Protein AF-A0A2N3FR51-F1 (afdb_monomer)

Sequence (82 aa):
MHEVVDSIPVLLTRPDPAADRHRLAVWLPYFTGTKEAMAPTLERLASRGFTALSLDPWQHGERGTETGDELSGRVFAAFRRG

Foldseek 3Di:
DWDADPNWIKDKDAADPVQAPVAEAEDEDDQQDAFVVCVVVNVVVSPNRHGYMYTAPQCHDPNNPDHSVVSVVVVVVVVVVD

Mean predicted aligned error: 3.59 Å

pLDDT: mean 94.73, std 7.15, range [54.31, 98.69]

Nearest PDB structures (foldseek):
  4f0j-assembly1_A  TM=5.917E-01  e=9.161E-03  Pseudomonas aeruginosa PAO1
  7p0y-assembly2_B  TM=5.528E-01  e=3.973E-02  Mycobacterium tuberculosis H37Rv
  4zxf-assembly2_B  TM=5.574E-01  e=5.929E-02  Saccharomyces cerevisiae S288C
  3jwe-assembly1_A  TM=5.012E-01  e=5.725E-01  Homo sapiens
  6bq0-assembly1_B  TM=4.732E-01  e=6.120E-01  Homo sapiens

Solvent-accessible surface area (backbone atoms only — not comparable to full-atom values): 4548 Å² total; per-residue (Å²): 87,82,49,70,57,95,90,34,48,30,32,44,35,70,30,57,82,95,50,51,64,89,38,82,41,83,49,79,53,58,93,70,37,24,23,71,78,36,45,73,58,24,51,60,38,9,78,71,10,21,38,12,32,22,38,33,50,90,59,16,55,96,54,30,92,58,54,48,66,54,50,49,52,56,56,55,57,58,60,77,77,113

Structure (mmCIF, N/CA/C/O backbone):
data_AF-A0A2N3FR51-F1
#
_entry.id   AF-A0A2N3FR51-F1
#
loop_
_atom_site.group_PDB
_atom_site.id
_atom_site.type_symbol
_atom_site.label_atom_id
_atom_site.label_alt_i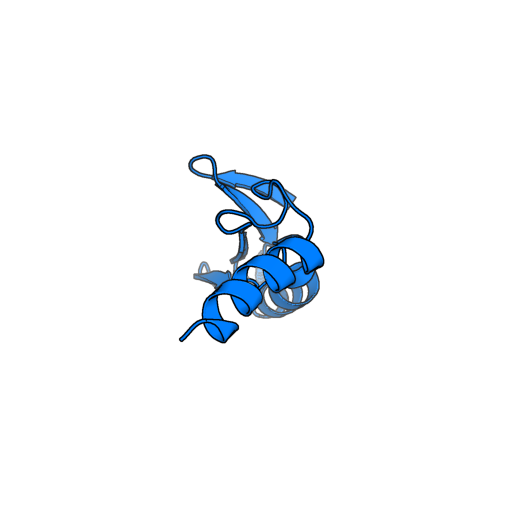d
_atom_site.label_comp_id
_atom_site.label_asym_id
_atom_site.label_entity_id
_atom_site.label_seq_id
_atom_site.pdbx_PDB_ins_code
_atom_site.Cartn_x
_atom_site.Cartn_y
_atom_site.Cartn_z
_atom_site.occupancy
_atom_site.B_iso_or_equiv
_atom_site.auth_seq_id
_atom_site.auth_comp_id
_atom_site.auth_asym_id
_atom_site.auth_atom_id
_atom_site.pdbx_PDB_model_num
ATOM 1 N N . MET A 1 1 ? 2.043 4.552 7.156 1.00 81.19 1 MET A N 1
ATOM 2 C CA . MET A 1 1 ? 3.341 4.054 7.669 1.00 81.19 1 MET A CA 1
ATOM 3 C C . MET A 1 1 ? 3.896 3.054 6.676 1.00 81.19 1 MET A C 1
ATOM 5 O O . MET A 1 1 ? 3.122 2.220 6.218 1.00 81.19 1 MET A O 1
ATOM 9 N N . HIS A 1 2 ? 5.173 3.176 6.315 1.00 87.19 2 HIS A N 1
ATOM 10 C CA . HIS A 1 2 ? 5.851 2.215 5.443 1.00 87.19 2 HIS A CA 1
ATOM 11 C C . HIS A 1 2 ? 6.371 1.065 6.306 1.00 87.19 2 HIS A C 1
ATOM 13 O O . HIS A 1 2 ? 7.029 1.312 7.315 1.00 87.19 2 HIS A O 1
ATOM 19 N N . GLU A 1 3 ? 6.057 -0.167 5.926 1.00 91.00 3 GLU A N 1
ATOM 20 C CA . GLU A 1 3 ? 6.537 -1.385 6.583 1.00 91.00 3 GLU A CA 1
ATOM 21 C C . GLU A 1 3 ? 6.926 -2.427 5.530 1.00 91.00 3 GLU A C 1
ATOM 23 O O . GLU A 1 3 ? 6.589 -2.300 4.354 1.00 91.00 3 GLU A O 1
ATOM 28 N N . VAL A 1 4 ? 7.618 -3.480 5.960 1.00 94.50 4 VAL A N 1
ATOM 29 C CA . VAL A 1 4 ? 7.888 -4.666 5.143 1.00 94.50 4 VAL A CA 1
ATOM 30 C C . VAL A 1 4 ? 7.266 -5.869 5.841 1.00 94.50 4 VAL A C 1
ATOM 32 O O . VAL A 1 4 ? 7.568 -6.133 7.003 1.00 94.50 4 VAL A O 1
ATOM 35 N N . VAL A 1 5 ? 6.410 -6.606 5.134 1.00 95.25 5 VAL A N 1
ATOM 36 C CA . VAL A 1 5 ? 5.754 -7.827 5.624 1.00 95.25 5 VAL A CA 1
ATOM 37 C C . VAL A 1 5 ? 6.120 -8.965 4.686 1.00 95.25 5 VAL A C 1
ATOM 39 O O . VAL A 1 5 ? 5.827 -8.881 3.499 1.00 95.25 5 VAL A O 1
ATOM 42 N N . ASP A 1 6 ? 6.783 -10.004 5.200 1.00 94.62 6 ASP A N 1
ATOM 43 C CA . ASP A 1 6 ? 7.262 -11.143 4.395 1.00 94.62 6 ASP A CA 1
ATOM 44 C C . ASP A 1 6 ? 8.048 -10.698 3.142 1.00 94.62 6 ASP A C 1
ATOM 46 O O . ASP A 1 6 ? 7.786 -11.105 2.014 1.00 94.62 6 ASP A O 1
ATOM 50 N N . SER A 1 7 ? 8.973 -9.750 3.337 1.00 93.44 7 SER A N 1
ATOM 51 C CA . SER A 1 7 ? 9.764 -9.126 2.262 1.00 93.44 7 SER A CA 1
ATOM 52 C C . SER A 1 7 ? 8.957 -8.342 1.208 1.00 93.44 7 SER A C 1
ATOM 54 O O . SER A 1 7 ? 9.507 -7.964 0.173 1.00 93.44 7 SER A O 1
ATOM 56 N N . ILE A 1 8 ? 7.680 -8.038 1.463 1.00 96.88 8 ILE A N 1
ATOM 57 C CA . ILE A 1 8 ? 6.836 -7.196 0.609 1.00 96.88 8 ILE A CA 1
ATOM 58 C C . ILE A 1 8 ? 6.695 -5.805 1.248 1.00 96.88 8 ILE A C 1
ATOM 60 O O . ILE A 1 8 ? 6.181 -5.708 2.365 1.00 96.88 8 ILE A O 1
ATOM 64 N N . PRO A 1 9 ? 7.106 -4.717 0.568 1.00 97.88 9 PRO A N 1
ATOM 65 C CA . PRO A 1 9 ? 6.857 -3.358 1.027 1.00 97.88 9 PRO A CA 1
ATOM 66 C C . PRO A 1 9 ? 5.360 -3.052 1.030 1.00 97.88 9 PRO A C 1
ATOM 68 O O . PRO A 1 9 ? 4.663 -3.265 0.031 1.00 97.88 9 PRO A O 1
ATOM 71 N N . VAL A 1 10 ? 4.875 -2.527 2.151 1.00 98.25 10 VAL A N 1
ATOM 72 C CA . VAL A 1 10 ? 3.475 -2.167 2.372 1.00 98.25 10 VAL A CA 1
ATOM 73 C C . VAL A 1 10 ? 3.343 -0.740 2.889 1.00 98.25 10 VAL A C 1
ATOM 75 O O . VAL A 1 10 ? 4.192 -0.227 3.620 1.00 98.25 10 VAL A O 1
ATOM 78 N N . LEU A 1 11 ? 2.241 -0.101 2.514 1.00 98.50 11 LEU A N 1
ATOM 79 C CA . LEU A 1 11 ? 1.772 1.142 3.101 1.00 98.50 11 LEU A CA 1
ATOM 80 C C . LEU A 1 11 ? 0.529 0.828 3.924 1.00 98.50 11 LEU A C 1
ATOM 82 O O . LEU A 1 11 ? -0.451 0.319 3.388 1.00 98.50 11 LEU A O 1
ATOM 86 N N . LEU A 1 12 ? 0.576 1.155 5.211 1.00 97.75 12 LEU A N 1
ATOM 87 C CA . LEU A 1 12 ? -0.497 0.910 6.168 1.00 97.75 12 LEU A CA 1
ATOM 88 C C . LEU A 1 12 ? -1.116 2.224 6.660 1.00 97.75 12 LEU A C 1
ATOM 90 O O . LEU A 1 12 ? -0.391 3.126 7.105 1.00 97.75 12 LEU A O 1
ATOM 94 N N . THR A 1 13 ? -2.447 2.277 6.676 1.00 98.19 13 THR A N 1
ATOM 95 C CA . THR A 1 13 ? -3.255 3.329 7.306 1.00 98.19 13 THR A CA 1
ATOM 96 C C . THR A 1 13 ? -4.223 2.685 8.294 1.00 98.19 13 THR A C 1
ATOM 98 O O . THR A 1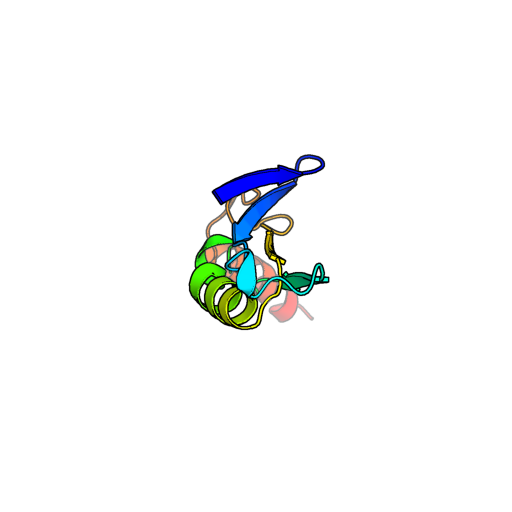 13 ? -4.982 1.780 7.946 1.00 98.19 13 THR A O 1
ATOM 101 N N . ARG A 1 14 ? -4.188 3.138 9.550 1.00 97.81 14 ARG A N 1
ATOM 102 C CA . ARG A 1 14 ? -5.060 2.637 10.621 1.00 97.81 14 ARG A CA 1
ATOM 103 C C . ARG A 1 14 ? -6.249 3.586 10.822 1.00 97.81 14 ARG A C 1
ATOM 105 O O . ARG A 1 14 ? -6.072 4.790 10.629 1.00 97.81 14 ARG A O 1
ATOM 112 N N . PRO A 1 15 ? -7.436 3.071 11.181 1.00 98.19 15 PRO A N 1
ATOM 113 C CA . PRO A 1 15 ? -8.567 3.909 11.555 1.00 98.19 15 PRO A CA 1
ATOM 114 C C . PRO A 1 15 ? -8.311 4.589 12.908 1.00 98.19 15 PRO A C 1
ATOM 116 O O . PRO A 1 15 ? -7.412 4.193 13.654 1.00 98.19 15 PRO A O 1
ATOM 119 N N . ASP A 1 16 ? -9.131 5.587 13.241 1.00 97.12 16 ASP A N 1
ATOM 120 C CA . ASP A 1 16 ? -9.223 6.083 14.617 1.00 97.12 16 ASP A CA 1
ATOM 121 C C . ASP A 1 16 ? -9.646 4.926 15.549 1.00 97.12 16 ASP A C 1
ATOM 123 O O . ASP A 1 16 ? -10.587 4.205 15.196 1.00 97.12 16 ASP A O 1
ATOM 127 N N . PRO A 1 17 ? -9.003 4.735 16.719 1.00 97.06 17 PRO A N 1
ATOM 128 C CA . PRO A 1 17 ? -9.376 3.689 17.672 1.00 97.06 17 PRO A CA 1
ATOM 129 C C . PRO A 1 17 ? -10.867 3.654 18.041 1.00 97.06 17 PRO A C 1
ATOM 131 O O . PRO A 1 17 ? -11.416 2.573 18.229 1.00 97.06 17 PRO A O 1
ATOM 134 N N . ALA A 1 18 ? -11.546 4.804 18.110 1.00 96.88 18 ALA A N 1
ATOM 135 C CA . ALA A 1 18 ? -12.977 4.874 18.417 1.00 96.88 18 ALA A CA 1
ATOM 136 C C . ALA A 1 18 ? -13.874 4.388 17.263 1.00 96.88 18 ALA A C 1
ATOM 138 O O . ALA A 1 18 ? -15.037 4.050 17.483 1.00 96.88 18 ALA A O 1
ATOM 139 N N . ALA A 1 19 ? -13.348 4.356 16.037 1.00 94.44 19 ALA A N 1
ATOM 140 C CA . ALA A 1 19 ? -14.049 3.918 14.832 1.00 94.44 19 ALA A CA 1
ATOM 141 C C . ALA A 1 19 ? -13.551 2.558 14.307 1.00 94.44 19 ALA A C 1
ATOM 143 O O . ALA A 1 19 ? -14.018 2.111 13.254 1.00 94.44 19 ALA A O 1
ATOM 144 N N . ASP A 1 20 ? -12.608 1.907 14.996 1.00 97.81 20 ASP A N 1
ATOM 145 C CA . ASP A 1 20 ? -11.987 0.665 14.539 1.00 97.81 20 ASP A CA 1
ATOM 146 C C . ASP A 1 20 ? -12.998 -0.491 14.508 1.00 97.81 20 ASP A C 1
ATOM 148 O O . ASP A 1 20 ? -13.645 -0.830 15.498 1.00 97.81 20 ASP A O 1
ATOM 152 N N . ARG A 1 21 ? -13.133 -1.122 13.338 1.00 97.50 21 ARG A N 1
ATOM 153 C CA . ARG A 1 21 ? -13.979 -2.307 13.134 1.00 97.50 21 ARG A CA 1
ATOM 154 C C . ARG A 1 21 ? -13.224 -3.611 13.358 1.00 97.50 21 ARG A C 1
ATOM 156 O O . ARG A 1 21 ? -13.821 -4.677 13.211 1.00 97.50 21 ARG A O 1
ATOM 163 N N . HIS A 1 22 ? -11.919 -3.537 13.610 1.00 97.06 22 HIS A N 1
ATOM 164 C CA . HIS A 1 22 ? -10.997 -4.668 13.663 1.00 97.06 22 HIS A CA 1
ATOM 165 C C . HIS A 1 22 ? -11.067 -5.531 12.392 1.00 97.06 22 HIS A C 1
ATOM 167 O O . HIS A 1 22 ? -11.046 -6.763 12.425 1.00 97.06 22 HIS A O 1
ATOM 1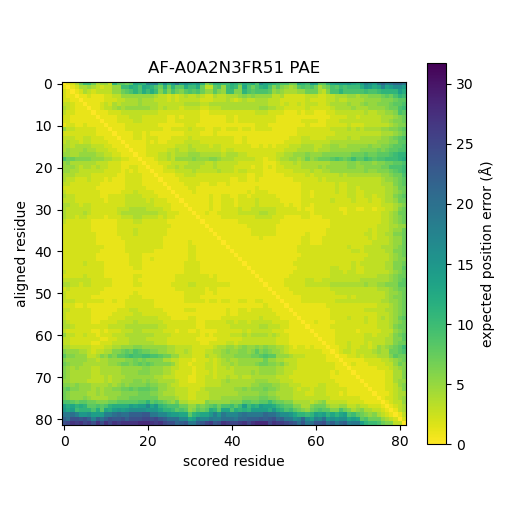73 N N . ARG A 1 23 ? -11.198 -4.868 11.236 1.00 98.19 23 ARG A N 1
ATOM 174 C CA . ARG A 1 23 ? -11.238 -5.494 9.907 1.00 98.19 23 ARG A CA 1
ATOM 175 C C . ARG A 1 23 ? -10.088 -4.974 9.055 1.00 98.19 23 ARG A C 1
ATOM 177 O O . ARG A 1 23 ? -9.824 -3.773 9.036 1.00 98.19 23 ARG A O 1
ATOM 184 N N . LEU A 1 24 ? -9.456 -5.885 8.322 1.00 98.12 24 LEU A N 1
ATOM 185 C CA . LEU A 1 24 ? -8.387 -5.585 7.376 1.00 98.12 24 LEU A CA 1
ATOM 186 C C . LEU A 1 24 ? -8.955 -5.399 5.965 1.00 98.12 24 LEU A C 1
ATOM 188 O O . LEU A 1 24 ? -9.753 -6.217 5.509 1.00 98.12 24 LEU A O 1
ATOM 192 N N . ALA A 1 25 ? -8.504 -4.362 5.267 1.00 98.44 25 ALA A N 1
ATOM 193 C CA . ALA A 1 25 ? -8.718 -4.177 3.838 1.00 98.44 25 ALA A CA 1
ATOM 194 C C . ALA A 1 25 ? -7.363 -4.152 3.119 1.00 98.44 25 ALA A C 1
ATOM 196 O O . ALA A 1 25 ? -6.524 -3.298 3.400 1.00 98.44 25 ALA A O 1
ATOM 197 N N . VAL A 1 26 ? -7.163 -5.079 2.182 1.00 98.12 26 VAL A N 1
ATOM 198 C CA . VAL A 1 26 ? -5.990 -5.113 1.298 1.00 98.12 26 VAL A CA 1
ATOM 199 C C . VAL A 1 26 ? -6.411 -4.552 -0.054 1.00 98.12 26 VAL A C 1
ATOM 201 O O . VAL A 1 26 ? -7.257 -5.138 -0.728 1.00 98.12 26 VAL A O 1
ATOM 204 N N . TRP A 1 27 ? -5.857 -3.404 -0.434 1.00 98.31 27 TRP A N 1
ATOM 205 C CA . TRP A 1 27 ? -6.158 -2.734 -1.694 1.00 98.31 27 TRP A CA 1
ATOM 206 C C . TRP A 1 27 ? -4.970 -2.849 -2.645 1.00 98.31 27 TRP A C 1
ATOM 208 O O . TRP A 1 27 ? -3.853 -2.489 -2.287 1.00 98.31 27 TRP A O 1
ATOM 218 N N . LEU A 1 28 ? -5.204 -3.362 -3.852 1.00 97.94 28 LEU A N 1
ATOM 219 C CA . LEU A 1 28 ? -4.148 -3.556 -4.843 1.00 97.94 28 LEU A CA 1
ATOM 220 C C . LEU A 1 28 ? -4.033 -2.328 -5.756 1.00 97.94 28 LEU A C 1
ATOM 222 O O . LEU A 1 28 ? -5.064 -1.809 -6.200 1.00 97.94 28 LEU A O 1
ATOM 226 N N . PRO A 1 29 ? -2.810 -1.863 -6.062 1.00 97.69 29 PRO A N 1
ATOM 227 C CA . PRO A 1 29 ? -2.623 -0.802 -7.037 1.00 97.69 29 PRO A CA 1
ATOM 228 C C . PRO A 1 29 ? -2.969 -1.284 -8.452 1.00 97.69 29 PRO A C 1
ATOM 230 O O . PRO A 1 29 ? -2.950 -2.477 -8.759 1.00 97.69 29 PRO A O 1
ATOM 233 N N . TYR A 1 30 ? -3.279 -0.328 -9.326 1.00 96.81 30 TYR A N 1
ATOM 234 C CA . TYR A 1 30 ? -3.458 -0.569 -10.756 1.00 96.81 30 TYR A CA 1
ATOM 235 C C . TYR A 1 30 ? -2.117 -0.919 -11.435 1.00 96.81 30 TYR A C 1
ATOM 237 O O . TYR A 1 30 ? -1.047 -0.788 -10.837 1.00 96.81 30 TYR A O 1
ATOM 245 N N . PHE A 1 31 ? -2.161 -1.375 -12.693 1.00 96.50 31 PHE A N 1
ATOM 246 C CA . PHE A 1 31 ? -0.952 -1.633 -13.486 1.00 96.50 31 PHE A CA 1
ATOM 247 C C . PHE A 1 31 ? -0.053 -0.388 -13.520 1.00 96.50 31 PHE A C 1
ATOM 249 O O . PHE A 1 31 ? -0.578 0.696 -13.706 1.00 96.50 31 PHE A O 1
ATOM 256 N N . THR A 1 32 ? 1.260 -0.539 -13.322 1.00 95.94 32 THR A N 1
ATOM 257 C CA . THR A 1 32 ? 2.249 0.545 -13.104 1.00 95.94 32 THR A CA 1
ATOM 258 C C . THR A 1 32 ? 2.101 1.386 -11.825 1.00 95.94 32 THR A C 1
ATOM 260 O O . THR A 1 32 ? 2.975 2.200 -11.533 1.00 95.94 32 THR A O 1
ATOM 263 N N . GLY A 1 33 ? 1.055 1.182 -11.020 1.00 96.81 33 GLY A N 1
ATOM 264 C CA . GLY A 1 33 ? 0.861 1.884 -9.749 1.00 96.81 33 GLY A CA 1
ATOM 265 C C . GLY A 1 33 ? 1.741 1.356 -8.608 1.00 96.81 33 GLY A C 1
ATOM 266 O O . GLY A 1 33 ? 2.243 0.232 -8.661 1.00 96.81 33 GLY A O 1
ATOM 267 N N . THR A 1 34 ? 1.875 2.152 -7.545 1.00 97.81 34 THR A N 1
ATOM 268 C CA . THR A 1 34 ? 2.615 1.809 -6.314 1.00 97.81 34 THR A CA 1
ATOM 269 C C . THR A 1 34 ? 1.696 1.807 -5.093 1.00 97.81 34 THR A C 1
ATOM 271 O O . THR A 1 34 ? 0.554 2.281 -5.157 1.00 97.81 34 THR A O 1
ATOM 274 N N . LYS A 1 35 ? 2.187 1.316 -3.952 1.00 97.88 35 LYS A N 1
ATOM 275 C CA . LYS A 1 35 ?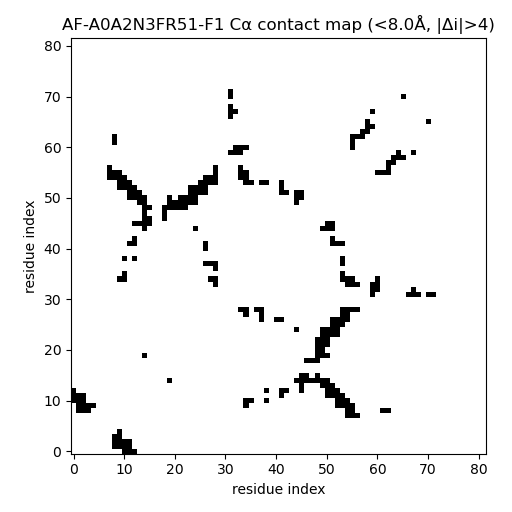 1.461 1.403 -2.676 1.00 97.88 35 LYS A CA 1
ATOM 276 C C . LYS A 1 35 ? 1.160 2.841 -2.241 1.00 97.88 35 LYS A C 1
ATOM 278 O O . LYS A 1 35 ? 0.083 3.085 -1.702 1.00 97.88 35 LYS A O 1
ATOM 283 N N . GLU A 1 36 ? 2.042 3.799 -2.525 1.00 98.06 36 GLU A N 1
ATOM 284 C CA . GLU A 1 36 ? 1.855 5.224 -2.206 1.00 98.06 36 GLU A CA 1
ATOM 285 C C . GLU A 1 36 ? 0.740 5.855 -3.031 1.00 98.06 36 GLU A C 1
ATOM 287 O O . GLU A 1 36 ? -0.057 6.623 -2.495 1.00 98.06 36 GLU A O 1
ATOM 292 N N . ALA A 1 37 ? 0.618 5.485 -4.309 1.00 97.94 37 ALA A N 1
ATOM 293 C CA . ALA A 1 37 ? -0.471 5.962 -5.159 1.00 97.94 37 ALA A CA 1
ATOM 294 C C . ALA A 1 37 ? -1.857 5.577 -4.600 1.00 97.94 37 ALA A C 1
ATOM 296 O O . ALA A 1 37 ? -2.866 6.198 -4.939 1.00 97.94 37 ALA A O 1
ATOM 297 N N . MET A 1 38 ? -1.920 4.561 -3.729 1.00 98.38 38 MET A N 1
ATOM 298 C CA . MET A 1 38 ? -3.156 4.121 -3.087 1.00 98.38 38 MET A CA 1
ATOM 299 C C . MET A 1 38 ? -3.480 4.872 -1.793 1.00 98.38 38 MET A C 1
ATOM 301 O O . MET A 1 38 ? -4.574 4.665 -1.265 1.00 98.38 38 MET A O 1
ATOM 305 N N . ALA A 1 39 ? -2.615 5.770 -1.300 1.00 98.31 39 ALA A N 1
ATOM 306 C CA . ALA A 1 39 ? -2.817 6.477 -0.031 1.00 98.31 39 ALA A CA 1
ATOM 307 C C . ALA A 1 39 ? -4.216 7.118 0.109 1.00 98.31 39 ALA A C 1
ATOM 309 O O . ALA A 1 39 ? -4.881 6.826 1.108 1.00 98.31 39 ALA A O 1
ATOM 310 N N . PRO A 1 40 ? -4.769 7.833 -0.899 1.00 98.38 40 PRO A N 1
ATOM 311 C CA . PRO A 1 40 ? -6.120 8.388 -0.791 1.00 98.38 40 PRO A CA 1
ATOM 312 C C . PRO A 1 40 ? -7.204 7.316 -0.612 1.00 98.38 40 PRO A C 1
ATOM 314 O O . PRO A 1 40 ? -8.231 7.547 0.023 1.00 98.38 40 PRO A O 1
ATOM 317 N N . THR A 1 41 ? -7.020 6.129 -1.195 1.00 98.56 41 THR A N 1
ATOM 318 C CA . THR A 1 41 ? -7.950 5.005 -1.026 1.00 98.56 41 THR A CA 1
ATOM 319 C C . THR A 1 41 ? -7.832 4.386 0.357 1.00 98.56 41 THR A C 1
ATOM 321 O O . THR A 1 41 ? -8.859 4.097 0.972 1.00 98.56 41 THR A O 1
ATOM 324 N N . LEU A 1 42 ? -6.609 4.238 0.871 1.00 98.62 42 LEU A N 1
ATOM 325 C CA . LEU A 1 42 ? -6.373 3.730 2.220 1.00 98.62 42 LEU A CA 1
ATOM 326 C C . LEU A 1 42 ? -6.966 4.664 3.278 1.00 98.62 42 LEU A C 1
ATOM 328 O O . LEU A 1 42 ? -7.630 4.192 4.194 1.00 98.62 42 LEU A O 1
ATOM 332 N N . GLU A 1 43 ? -6.822 5.979 3.113 1.00 98.44 43 GLU A N 1
ATOM 333 C CA . GLU A 1 43 ? -7.439 6.986 3.988 1.00 98.44 43 GLU A CA 1
ATOM 334 C C . GLU A 1 43 ? -8.970 6.894 3.990 1.00 98.44 43 GLU A C 1
ATOM 336 O O . GLU A 1 43 ? -9.591 6.899 5.052 1.00 98.44 43 GLU A O 1
ATOM 341 N N . ARG A 1 44 ? -9.601 6.727 2.818 1.00 98.50 44 ARG A N 1
ATOM 342 C CA . ARG A 1 44 ? -11.062 6.531 2.720 1.00 98.50 44 ARG A CA 1
ATOM 343 C C . ARG A 1 44 ? -11.545 5.225 3.353 1.00 98.50 44 ARG A C 1
ATOM 345 O O . ARG A 1 44 ? -12.700 5.137 3.765 1.00 98.50 44 ARG A O 1
ATOM 352 N N . LEU A 1 45 ? -10.716 4.185 3.367 1.00 98.50 45 LEU A N 1
ATOM 353 C CA . LEU A 1 45 ? -11.033 2.922 4.036 1.00 98.50 45 LEU A CA 1
ATOM 354 C C . LEU A 1 45 ? -10.850 3.055 5.553 1.00 98.50 45 LEU A C 1
ATOM 356 O O . LEU A 1 45 ? -11.726 2.638 6.312 1.00 98.50 45 LEU A O 1
ATOM 360 N N . ALA A 1 46 ? -9.775 3.711 5.987 1.00 98.38 46 ALA A N 1
ATOM 361 C CA . ALA A 1 46 ? -9.509 4.005 7.388 1.00 98.38 46 ALA A CA 1
ATOM 362 C C . ALA A 1 46 ? -10.584 4.898 8.016 1.00 98.38 46 ALA A C 1
ATOM 364 O O . ALA A 1 46 ? -11.060 4.596 9.107 1.00 98.38 46 ALA A O 1
ATOM 365 N N . SER A 1 47 ? -11.081 5.915 7.304 1.00 98.19 47 SER A N 1
ATOM 366 C CA . SER A 1 47 ? -12.200 6.743 7.787 1.00 98.19 47 SER A CA 1
ATOM 367 C C . SER A 1 47 ? -13.516 5.971 7.940 1.00 98.19 47 SER A C 1
ATOM 369 O O . SER A 1 47 ? -14.437 6.426 8.615 1.00 98.19 47 SER A O 1
ATOM 371 N N . ARG A 1 48 ? -13.610 4.775 7.346 1.00 98.12 48 ARG A N 1
ATOM 372 C CA . ARG A 1 48 ? -14.731 3.840 7.506 1.00 98.12 48 ARG A CA 1
ATOM 373 C C . ARG A 1 48 ? -14.447 2.740 8.527 1.00 98.12 48 ARG A C 1
ATOM 375 O O . ARG A 1 48 ? -15.241 1.808 8.618 1.00 98.12 48 ARG A O 1
ATOM 382 N N . GLY A 1 49 ? -13.356 2.835 9.283 1.00 98.50 49 GLY A N 1
ATOM 383 C CA . GLY A 1 49 ? -13.034 1.918 10.373 1.00 98.50 49 GLY A CA 1
ATOM 384 C C . GLY A 1 49 ? -12.249 0.670 9.970 1.00 98.50 49 GLY A C 1
ATOM 385 O O . GLY A 1 49 ? -12.173 -0.273 10.751 1.00 98.50 49 GLY A O 1
ATOM 386 N N . PHE A 1 50 ? -11.692 0.615 8.758 1.00 98.69 50 PHE A N 1
ATOM 387 C CA . PHE A 1 50 ? -10.838 -0.499 8.338 1.00 98.69 50 PHE A CA 1
ATOM 388 C C . PHE A 1 50 ? -9.370 -0.180 8.603 1.00 98.69 50 PHE A C 1
ATOM 390 O O . PHE A 1 50 ? -8.898 0.896 8.250 1.00 98.69 50 PHE A O 1
ATOM 397 N N . THR A 1 51 ? -8.609 -1.145 9.113 1.00 98.31 51 THR A N 1
ATOM 398 C CA . THR A 1 51 ? -7.155 -1.115 8.918 1.00 98.31 51 THR A CA 1
ATOM 399 C C . THR A 1 51 ? -6.895 -1.400 7.445 1.00 98.31 51 THR A C 1
ATOM 401 O O . THR A 1 51 ? -7.239 -2.474 6.957 1.00 98.31 51 THR A O 1
ATOM 404 N N . ALA A 1 52 ? -6.354 -0.430 6.718 1.00 98.50 52 ALA A N 1
ATOM 405 C CA . ALA A 1 52 ? -6.200 -0.496 5.272 1.00 98.50 52 ALA A CA 1
ATOM 406 C C . ALA A 1 52 ? -4.722 -0.563 4.892 1.00 98.50 52 ALA A C 1
ATOM 408 O O . ALA A 1 52 ? -3.917 0.216 5.404 1.00 98.50 52 ALA A O 1
ATOM 409 N N . LEU A 1 53 ? -4.368 -1.462 3.973 1.00 98.25 53 LEU A N 1
ATOM 410 C CA . LEU A 1 53 ? -3.022 -1.527 3.413 1.00 98.25 53 LEU A CA 1
ATOM 411 C C . LEU A 1 53 ? -3.024 -1.641 1.893 1.00 98.25 53 LEU A C 1
ATOM 413 O O . LEU A 1 53 ? -3.925 -2.236 1.303 1.00 98.25 53 LEU A O 1
ATOM 417 N N . SER A 1 54 ? -1.972 -1.105 1.286 1.00 98.62 54 SER A N 1
ATOM 418 C CA . SER A 1 54 ? -1.556 -1.412 -0.081 1.00 98.62 54 SER A CA 1
ATOM 419 C C . SER A 1 54 ? -0.134 -1.952 -0.053 1.00 98.62 54 SER A C 1
ATOM 421 O O . SER A 1 54 ? 0.605 -1.729 0.902 1.00 98.62 54 SER A O 1
ATOM 423 N N . LEU A 1 55 ? 0.256 -2.652 -1.107 1.00 98.44 55 LEU A N 1
ATOM 424 C CA . LEU A 1 55 ? 1.583 -3.238 -1.266 1.00 98.44 55 LEU A CA 1
ATOM 425 C C . LEU A 1 55 ? 2.169 -2.862 -2.617 1.00 98.44 55 LEU A C 1
ATOM 427 O O . LEU A 1 55 ? 1.414 -2.476 -3.509 1.00 98.44 55 LEU A O 1
ATOM 431 N N . ASP A 1 56 ? 3.484 -2.985 -2.757 1.00 97.62 56 ASP A N 1
ATOM 432 C CA . ASP A 1 56 ? 4.135 -2.960 -4.064 1.00 97.62 56 ASP A CA 1
ATOM 433 C C . ASP A 1 56 ? 4.115 -4.374 -4.661 1.00 97.62 56 ASP A C 1
ATOM 435 O O . ASP A 1 56 ? 4.722 -5.302 -4.101 1.00 97.62 56 ASP A O 1
ATOM 439 N N . PRO A 1 57 ? 3.387 -4.600 -5.773 1.00 96.62 57 PRO A N 1
ATOM 440 C CA . PRO A 1 57 ? 3.440 -5.873 -6.468 1.00 96.62 57 PRO A CA 1
ATOM 441 C C . PRO A 1 57 ? 4.841 -6.160 -7.003 1.00 96.62 57 PRO A C 1
ATOM 443 O O . PRO A 1 57 ? 5.731 -5.309 -7.021 1.00 96.62 57 PRO A O 1
ATOM 446 N N . TRP A 1 58 ? 5.045 -7.387 -7.470 1.00 95.62 58 TRP A N 1
ATOM 447 C CA . TRP A 1 58 ? 6.272 -7.719 -8.182 1.00 95.62 58 TRP A CA 1
ATOM 448 C C . TRP A 1 58 ? 6.472 -6.787 -9.390 1.00 95.62 58 TRP A C 1
ATOM 450 O O . TRP A 1 58 ? 5.524 -6.539 -10.130 1.00 95.62 58 TRP A O 1
ATOM 460 N N . GLN A 1 59 ? 7.699 -6.293 -9.578 1.00 95.38 59 GLN A N 1
ATOM 461 C CA . GLN A 1 59 ? 8.091 -5.310 -10.603 1.00 95.38 59 GLN A CA 1
ATOM 462 C C . GLN A 1 59 ? 7.464 -3.910 -10.479 1.00 95.38 59 GLN A C 1
ATOM 464 O O . GLN A 1 59 ? 7.571 -3.117 -11.410 1.00 95.38 59 GLN A O 1
ATOM 469 N N . HIS A 1 60 ? 6.833 -3.578 -9.354 1.00 97.00 60 HIS A N 1
ATOM 470 C CA . HIS A 1 60 ? 6.249 -2.259 -9.105 1.00 97.00 60 HIS A CA 1
ATOM 471 C C . HIS A 1 60 ? 6.924 -1.569 -7.914 1.00 97.00 60 HIS A C 1
ATOM 473 O O . HIS A 1 60 ? 7.428 -2.244 -7.017 1.00 97.00 60 HIS A O 1
ATOM 479 N N . GLY A 1 61 ? 6.872 -0.233 -7.873 1.00 95.06 61 GLY A N 1
ATOM 480 C CA . GLY A 1 61 ? 7.328 0.568 -6.729 1.00 95.06 61 GLY A CA 1
ATOM 481 C C . GLY A 1 61 ? 8.737 0.196 -6.262 1.00 95.06 61 GLY A C 1
ATOM 482 O O . GLY A 1 61 ? 9.650 0.067 -7.074 1.00 95.06 61 GLY A O 1
ATOM 483 N N . GLU A 1 62 ? 8.905 -0.042 -4.961 1.00 96.25 62 GLU A N 1
ATOM 484 C CA . GLU A 1 62 ? 10.182 -0.450 -4.351 1.00 96.25 62 GLU A CA 1
ATOM 485 C C . GLU A 1 62 ? 10.662 -1.846 -4.793 1.00 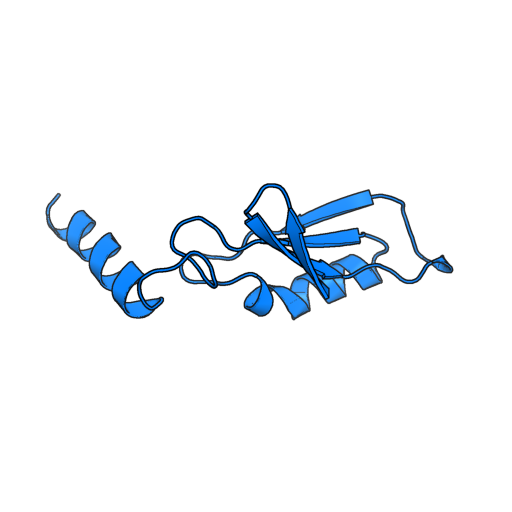96.25 62 GLU A C 1
ATOM 487 O O . GLU A 1 62 ? 11.814 -2.211 -4.567 1.00 96.25 62 GLU A O 1
ATOM 492 N N . ARG A 1 63 ? 9.796 -2.639 -5.432 1.00 95.38 63 ARG A N 1
ATOM 493 C CA . ARG A 1 63 ? 10.127 -3.949 -6.020 1.00 95.38 63 ARG A CA 1
ATOM 494 C C . ARG A 1 63 ? 10.288 -3.888 -7.541 1.00 95.38 63 ARG A C 1
ATOM 496 O O . ARG A 1 63 ? 10.379 -4.935 -8.187 1.00 95.38 63 ARG A O 1
ATOM 503 N N . GLY A 1 64 ? 10.265 -2.689 -8.118 1.00 94.19 64 GLY A N 1
ATOM 504 C CA . GLY A 1 64 ? 10.488 -2.434 -9.534 1.00 94.19 64 GLY A CA 1
ATOM 505 C C . GLY A 1 64 ? 11.970 -2.321 -9.873 1.00 94.19 64 GLY A C 1
ATOM 506 O O . GLY A 1 64 ? 12.773 -1.848 -9.075 1.00 94.19 64 GLY A O 1
ATOM 507 N N . THR A 1 65 ? 12.330 -2.739 -11.085 1.00 94.56 65 THR A N 1
ATOM 508 C CA . THR A 1 65 ? 13.651 -2.477 -11.690 1.00 94.56 65 THR A CA 1
ATOM 509 C C . THR A 1 65 ? 13.571 -1.490 -12.854 1.00 94.56 65 THR A C 1
ATOM 511 O O . THR A 1 65 ? 14.582 -1.191 -13.478 1.00 94.56 65 THR A O 1
ATOM 514 N N . GLU A 1 66 ? 12.365 -1.036 -13.181 1.00 93.19 66 GLU A N 1
ATOM 515 C CA . GLU A 1 66 ? 12.042 -0.176 -14.315 1.00 93.19 66 GLU A CA 1
ATOM 516 C C . GLU A 1 66 ? 10.940 0.806 -13.893 1.00 93.19 66 GLU A C 1
ATOM 518 O O . GLU A 1 66 ? 10.226 0.587 -12.909 1.00 93.19 66 GLU A O 1
ATOM 523 N N . THR A 1 67 ? 10.814 1.905 -14.624 1.00 93.12 67 THR A N 1
ATOM 524 C CA . THR A 1 67 ? 9.726 2.869 -14.452 1.00 93.12 67 THR A CA 1
ATOM 525 C C . THR A 1 67 ? 8.391 2.292 -14.935 1.00 93.12 67 THR A C 1
ATOM 527 O O . THR A 1 67 ? 8.338 1.324 -15.696 1.00 93.12 67 THR A O 1
ATOM 530 N N . GLY A 1 68 ? 7.280 2.915 -14.531 1.00 90.81 68 GLY A N 1
ATOM 531 C CA . GLY A 1 68 ? 5.948 2.509 -14.989 1.00 90.81 68 GLY A CA 1
ATOM 532 C C . GLY A 1 68 ? 5.790 2.549 -16.516 1.00 90.81 68 GLY A C 1
ATOM 533 O O . GLY A 1 68 ? 5.179 1.650 -17.096 1.00 90.81 68 GLY A O 1
ATOM 534 N N . ASP A 1 69 ? 6.385 3.545 -17.173 1.00 93.75 69 ASP A N 1
ATOM 535 C CA . ASP A 1 69 ? 6.330 3.690 -18.630 1.00 93.75 69 ASP A CA 1
ATOM 536 C C . ASP A 1 69 ? 7.136 2.598 -19.346 1.00 93.75 69 ASP A C 1
ATOM 538 O O . ASP A 1 69 ? 6.664 2.033 -20.335 1.00 93.75 69 ASP A O 1
ATOM 542 N N . GLU A 1 70 ? 8.312 2.241 -18.823 1.00 95.19 70 GLU A N 1
ATOM 543 C CA . GLU A 1 70 ? 9.132 1.139 -19.345 1.00 95.19 70 GLU A CA 1
ATOM 544 C C . GLU A 1 70 ? 8.418 -0.209 -19.195 1.00 95.19 70 GLU A C 1
ATOM 546 O O . GLU A 1 70 ? 8.302 -0.954 -20.176 1.00 95.19 70 GLU A O 1
ATOM 551 N N . LEU A 1 71 ? 7.834 -0.470 -18.017 1.00 93.81 71 LEU A N 1
ATOM 552 C CA . LEU A 1 71 ? 7.039 -1.670 -17.752 1.00 93.81 71 LEU A CA 1
ATOM 553 C C . LEU A 1 71 ? 5.868 -1.782 -18.731 1.00 93.81 71 LEU A C 1
ATOM 555 O O . LEU A 1 71 ? 5.653 -2.829 -19.349 1.00 93.81 71 LEU A O 1
ATOM 559 N N . SER A 1 72 ? 5.122 -0.690 -18.902 1.00 93.75 72 SER A N 1
ATOM 560 C CA . SER A 1 72 ? 4.009 -0.606 -19.846 1.00 93.75 72 SER A CA 1
ATOM 561 C C . SER A 1 72 ? 4.473 -0.867 -21.279 1.00 93.75 72 SER A C 1
ATOM 563 O O . SER A 1 72 ? 3.928 -1.735 -21.969 1.00 93.75 72 SER A O 1
ATOM 565 N N . GLY A 1 73 ? 5.540 -0.193 -21.714 1.00 94.44 73 GLY A N 1
ATOM 566 C CA . GLY A 1 73 ? 6.134 -0.371 -23.035 1.00 94.44 73 GLY A CA 1
ATOM 567 C C . GLY A 1 73 ? 6.538 -1.821 -23.305 1.00 94.44 73 GLY A C 1
ATOM 568 O O . GLY A 1 73 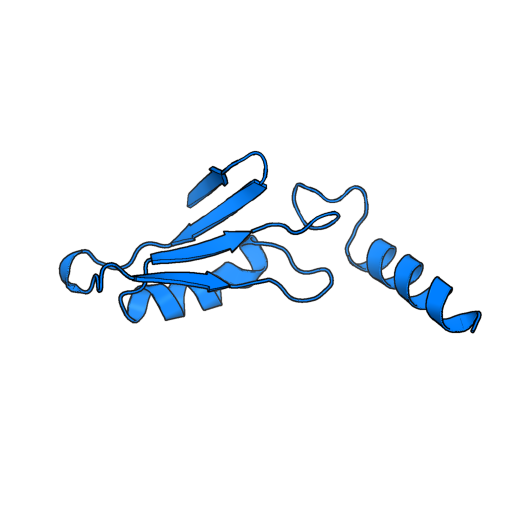? 6.181 -2.372 -24.351 1.00 94.44 73 GLY A O 1
ATOM 569 N N . ARG A 1 74 ? 7.216 -2.463 -22.347 1.00 92.50 74 ARG A N 1
ATOM 570 C CA . ARG A 1 74 ? 7.651 -3.864 -22.415 1.00 92.50 74 ARG A CA 1
ATOM 571 C C . ARG A 1 74 ? 6.472 -4.832 -22.505 1.00 92.50 74 ARG A C 1
ATOM 573 O O . ARG A 1 74 ? 6.463 -5.694 -23.386 1.00 92.50 74 ARG A O 1
ATOM 580 N N . VAL A 1 75 ? 5.472 -4.678 -21.633 1.00 91.12 75 VAL A N 1
ATOM 581 C CA . VAL A 1 75 ? 4.274 -5.533 -21.593 1.00 91.12 75 VAL A CA 1
ATOM 582 C C . VAL A 1 75 ? 3.469 -5.405 -22.889 1.00 91.12 75 VAL A C 1
ATOM 584 O O . VAL A 1 75 ? 3.187 -6.409 -23.543 1.00 91.12 75 VAL A O 1
ATOM 587 N N . PHE A 1 76 ? 3.166 -4.185 -23.340 1.00 92.38 76 PHE A N 1
ATOM 588 C CA . PHE A 1 76 ? 2.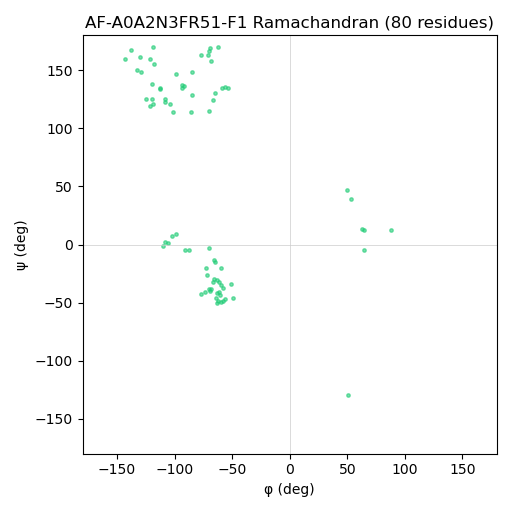391 -3.981 -24.569 1.00 92.38 76 PHE A CA 1
ATOM 589 C C . PHE A 1 76 ? 3.163 -4.307 -25.850 1.00 92.38 76 PHE A C 1
ATOM 591 O O . PHE A 1 76 ? 2.556 -4.707 -26.844 1.00 92.38 76 PHE A O 1
ATOM 598 N N . ALA A 1 77 ? 4.496 -4.218 -25.850 1.00 91.19 77 ALA A N 1
ATOM 599 C CA . ALA A 1 77 ? 5.299 -4.715 -26.965 1.00 91.19 77 ALA A CA 1
ATOM 600 C C . ALA A 1 77 ? 5.174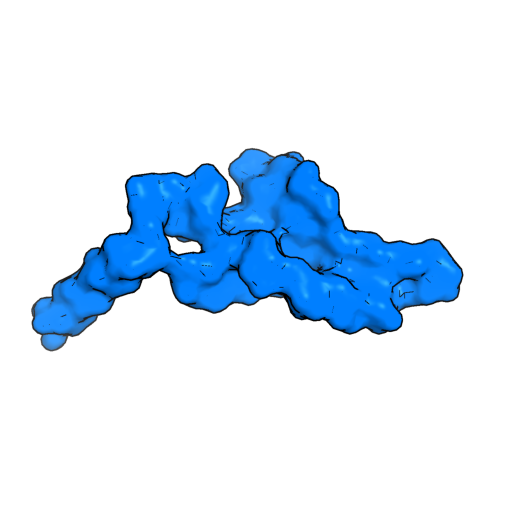 -6.235 -27.151 1.00 91.19 77 ALA A C 1
ATOM 602 O O . ALA A 1 77 ? 5.269 -6.704 -28.284 1.00 91.19 77 ALA A O 1
ATOM 603 N N . ALA A 1 78 ? 4.950 -6.999 -26.077 1.00 86.94 78 ALA A N 1
ATOM 604 C CA . ALA A 1 78 ? 4.710 -8.437 -26.170 1.00 86.94 78 ALA A CA 1
ATOM 605 C C . ALA A 1 78 ? 3.346 -8.759 -26.799 1.00 86.94 78 ALA A C 1
ATOM 607 O O . ALA A 1 78 ? 3.272 -9.661 -27.629 1.00 86.94 78 ALA A O 1
ATOM 608 N N . PHE A 1 79 ? 2.306 -7.982 -26.483 1.00 84.44 79 PHE A N 1
ATOM 609 C CA . PHE A 1 79 ? 0.968 -8.159 -27.062 1.00 84.44 79 PHE A CA 1
ATOM 610 C C . PHE A 1 79 ? 0.898 -7.849 -28.564 1.00 84.44 79 PHE A C 1
ATOM 612 O O . PHE A 1 79 ? 0.148 -8.499 -29.276 1.00 84.44 79 PHE A O 1
ATOM 619 N N . ARG A 1 80 ? 1.705 -6.908 -29.077 1.00 71.50 80 ARG A N 1
ATOM 620 C CA . ARG A 1 80 ? 1.731 -6.540 -30.512 1.00 71.50 80 ARG A CA 1
ATOM 621 C C . ARG A 1 80 ? 2.333 -7.604 -31.445 1.00 71.50 80 ARG A C 1
ATOM 623 O O . ARG A 1 80 ? 2.404 -7.373 -32.648 1.00 71.50 80 ARG A O 1
ATOM 630 N N . ARG A 1 81 ? 2.837 -8.716 -30.903 1.00 62.88 81 ARG A N 1
ATOM 631 C CA . ARG A 1 81 ? 3.448 -9.819 -31.666 1.00 62.88 81 ARG A CA 1
ATOM 632 C C . ARG A 1 81 ? 2.560 -11.069 -31.754 1.00 62.88 81 ARG A C 1
ATOM 634 O O . ARG A 1 81 ? 3.020 -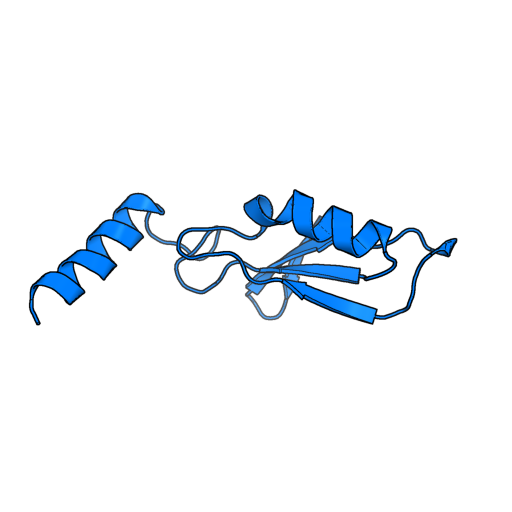12.062 -32.312 1.00 62.88 81 ARG A O 1
ATOM 641 N N . GLY A 1 82 ? 1.354 -11.032 -31.182 1.00 54.31 82 GLY A N 1
ATOM 642 C CA . GLY A 1 82 ? 0.311 -12.051 -31.350 1.00 54.31 82 GLY A CA 1
ATOM 643 C C . GLY A 1 82 ? -0.754 -11.575 -32.322 1.00 54.31 82 GLY A C 1
ATOM 644 O O . GLY A 1 82 ? -1.315 -12.447 -33.014 1.00 54.31 82 GLY A O 1
#

Secondary structure (DSSP, 8-state):
-EEEETTEEEEEEPPPGGG---EEEEEPPPTT--TGGGHHHHHHHHTTTEEEEEE--TTSGGG-SS-HHHHHHHHHHHHTT-

Radius of gyration: 15.24 Å; Cα contacts (8 Å, |Δi|>4): 146; chains: 1; bounding box: 28×20×50 Å